Protein AF-A0A947W3F9-F1 (afdb_monomer)

Foldseek 3Di:
DWDDDVVQPPAIFDDDQLLKDWAADPVDRKIKIWAFTVPPDTDTDIDIDDPVCCVVVVCVCPDPVNVVVCVVCVVVVVVCVVVSVVSPVVSDPCSVVVHVVVVCVVVVPDPPPPDDD

Solvent-accessible surface area (backbone atoms only — not comparable to full-atom values): 6972 Å² total; per-residue (Å²): 92,76,48,72,49,83,92,47,68,95,47,59,41,44,44,63,74,75,42,41,47,77,46,72,43,93,92,48,91,31,36,36,37,39,39,68,30,69,43,85,49,81,46,78,49,77,48,78,45,48,78,81,47,47,64,60,52,47,55,57,57,72,28,67,71,50,44,53,53,49,64,77,43,45,70,59,52,55,55,42,64,76,51,40,65,64,31,60,69,68,41,41,90,61,51,58,61,54,51,50,52,53,48,49,56,58,67,68,48,67,73,79,79,80,64,93,129

pLDDT: mean 85.09, std 10.84, range [49.12, 96.19]

Nearest PDB structures (foldseek):
  7r81-assembly1_K1  TM=7.603E-01  e=8.635E-01  Neurospora crassa
  5hbm-assembly1_A  TM=6.066E-01  e=6.763E+00  Human immunodeficiency virus type 1 BH10
  5hg1-assembly1_A  TM=3.548E-01  e=4.652E+00  Homo sapiens

Secondary structure (DSSP, 8-state):
-EE--GGGTT--EE--GGG-EEEE-SSSS-EEEEEEE-BSS-EEEEEEE-GGGHHHHHHHHT-HHHHHHHHHTHHHHHHHHHTHHHHHHHT-HHHHHHHHHHHHHHHHS--------

Structure (mmCIF, N/CA/C/O backbone):
data_AF-A0A947W3F9-F1
#
_entry.id   AF-A0A947W3F9-F1
#
loop_
_atom_site.group_PDB
_atom_site.id
_atom_site.type_symbol
_atom_site.label_atom_id
_atom_site.label_alt_id
_atom_site.label_comp_id
_atom_site.label_asym_id
_atom_site.label_entity_id
_atom_site.label_seq_id
_atom_site.pdbx_PDB_ins_code
_atom_site.Cartn_x
_atom_site.Cartn_y
_atom_site.Cartn_z
_atom_site.occupancy
_atom_site.B_iso_or_equiv
_atom_site.auth_seq_id
_atom_site.auth_comp_id
_atom_site.auth_asym_id
_atom_site.auth_atom_id
_atom_site.pdbx_PDB_model_num
ATOM 1 N N . MET A 1 1 ? -8.951 -2.475 -3.803 1.00 88.25 1 MET A N 1
ATOM 2 C CA . MET A 1 1 ? -8.893 -0.999 -3.849 1.00 88.25 1 MET A CA 1
ATOM 3 C C . MET A 1 1 ? -8.681 -0.572 -5.293 1.00 88.25 1 MET A C 1
ATOM 5 O O . MET A 1 1 ? -8.087 -1.327 -6.052 1.00 88.25 1 MET A O 1
ATOM 9 N N . LYS A 1 2 ? -9.209 0.585 -5.688 1.00 90.75 2 LYS A N 1
ATOM 10 C CA . LYS A 1 2 ? -8.972 1.173 -7.007 1.00 90.75 2 LYS A CA 1
ATOM 11 C C . LYS A 1 2 ? -8.279 2.509 -6.805 1.00 90.75 2 LYS A C 1
ATOM 13 O O . LYS A 1 2 ? -8.730 3.286 -5.967 1.00 90.75 2 LYS A O 1
ATOM 18 N N . MET A 1 3 ? -7.203 2.745 -7.537 1.00 89.44 3 MET A N 1
ATOM 19 C CA . MET A 1 3 ? -6.513 4.023 -7.557 1.00 89.44 3 MET A CA 1
ATOM 20 C C . MET A 1 3 ? -6.611 4.602 -8.960 1.00 89.44 3 MET A C 1
ATOM 22 O O . MET A 1 3 ? -6.290 3.941 -9.944 1.00 89.44 3 MET A O 1
ATOM 26 N N . TRP A 1 4 ? -7.034 5.854 -9.031 1.00 92.75 4 TRP A N 1
ATOM 27 C CA . TRP A 1 4 ? -6.990 6.645 -10.244 1.00 92.75 4 TRP A CA 1
ATOM 28 C C . TRP A 1 4 ? -6.176 7.904 -9.973 1.00 92.75 4 TRP A C 1
ATOM 30 O O . TRP A 1 4 ? -6.214 8.468 -8.879 1.00 92.75 4 TRP A O 1
ATOM 40 N N . SER A 1 5 ? -5.428 8.340 -10.974 1.00 87.75 5 SER A N 1
ATOM 41 C CA . SER A 1 5 ? -4.709 9.603 -10.963 1.00 87.75 5 SER A CA 1
ATOM 42 C C . SER A 1 5 ? -4.811 10.219 -12.351 1.00 87.75 5 SER A C 1
ATOM 44 O O . SER A 1 5 ? -4.969 9.510 -13.344 1.00 87.75 5 SER A O 1
ATOM 46 N N . ARG A 1 6 ? -4.676 11.544 -12.443 1.00 91.19 6 ARG A N 1
ATOM 47 C CA . ARG A 1 6 ? -4.752 12.252 -13.730 1.00 91.19 6 ARG A CA 1
ATOM 48 C C . ARG A 1 6 ? -3.755 11.710 -14.766 1.00 91.19 6 ARG A C 1
ATOM 50 O O . ARG A 1 6 ? -4.062 11.700 -15.950 1.00 91.19 6 ARG A O 1
ATOM 57 N N . GLY A 1 7 ? -2.585 11.240 -14.322 1.00 87.88 7 GLY A N 1
ATOM 58 C CA . GLY A 1 7 ? -1.561 10.654 -15.195 1.00 87.88 7 GLY A CA 1
ATOM 59 C C . GLY A 1 7 ? -1.932 9.287 -15.781 1.00 87.88 7 GLY A C 1
ATOM 60 O O . GLY A 1 7 ? -1.311 8.861 -16.745 1.00 87.88 7 GLY A O 1
ATOM 61 N N . LEU A 1 8 ? -2.949 8.615 -15.235 1.00 85.31 8 LEU A N 1
ATOM 62 C CA . LEU A 1 8 ? -3.428 7.313 -15.709 1.00 85.31 8 LEU A CA 1
ATOM 63 C C . LEU A 1 8 ? -4.511 7.426 -16.801 1.00 85.31 8 LEU A C 1
ATOM 65 O O . LEU A 1 8 ? -4.929 6.413 -17.365 1.00 85.31 8 LEU A O 1
ATOM 69 N N . GLY A 1 9 ? -4.980 8.637 -17.124 1.00 90.69 9 GLY A N 1
ATOM 70 C CA . GLY A 1 9 ? -6.009 8.849 -18.144 1.00 90.69 9 GLY A CA 1
ATOM 71 C C . GLY A 1 9 ? -7.346 8.228 -17.738 1.00 90.69 9 GLY A C 1
ATOM 72 O O . GLY A 1 9 ? -7.907 8.593 -16.712 1.00 90.69 9 GLY A O 1
ATOM 73 N N . THR A 1 10 ? -7.868 7.289 -18.525 1.00 88.62 10 THR A N 1
ATOM 74 C CA . THR A 1 10 ? -9.117 6.554 -18.234 1.00 88.62 10 THR A CA 1
ATOM 75 C C . THR A 1 10 ? -8.895 5.275 -17.419 1.00 88.62 10 THR A C 1
ATOM 77 O O . THR A 1 10 ? -9.836 4.526 -17.165 1.00 88.62 10 THR A O 1
ATOM 80 N N . THR A 1 11 ? -7.653 5.013 -17.011 1.00 88.56 11 THR A N 1
ATOM 81 C CA . THR A 1 11 ? -7.236 3.736 -16.435 1.00 88.56 11 THR A CA 1
ATOM 82 C C . THR A 1 11 ? -7.273 3.760 -14.907 1.00 88.56 11 THR A C 1
ATOM 84 O O . THR A 1 11 ? -6.740 4.673 -14.279 1.00 88.56 11 THR A O 1
ATOM 87 N N . GLU A 1 12 ? -7.850 2.727 -14.291 1.00 90.25 12 GLU A N 1
ATOM 88 C CA . GLU A 1 12 ? -7.835 2.527 -12.837 1.00 90.25 12 GLU A CA 1
ATOM 89 C C . GLU A 1 12 ? -6.859 1.407 -12.463 1.00 90.25 12 GLU A C 1
ATOM 91 O O . GLU A 1 12 ? -6.994 0.283 -12.944 1.00 90.25 12 GLU A O 1
ATOM 96 N N . LEU A 1 13 ? -5.919 1.676 -11.555 1.00 89.00 13 LEU A N 1
ATOM 97 C CA . LEU A 1 13 ? -5.066 0.642 -10.973 1.00 89.00 13 LEU A CA 1
ATOM 98 C C . LEU A 1 13 ? -5.853 -0.150 -9.937 1.00 89.00 13 LEU A C 1
ATOM 100 O O . LEU A 1 13 ? -6.413 0.421 -8.993 1.00 89.00 13 LEU A O 1
ATOM 104 N N . ARG A 1 14 ? -5.873 -1.476 -10.074 1.00 88.88 14 ARG A N 1
ATOM 105 C CA . ARG A 1 14 ? -6.494 -2.354 -9.084 1.00 88.88 14 ARG A CA 1
ATOM 106 C C . ARG A 1 14 ? -5.443 -2.853 -8.109 1.00 88.88 14 ARG A C 1
ATOM 108 O O . ARG A 1 14 ? -4.566 -3.634 -8.449 1.00 88.88 14 ARG A O 1
ATOM 115 N N . MET A 1 15 ? -5.572 -2.399 -6.870 1.00 88.31 15 MET A N 1
ATOM 116 C CA . MET A 1 15 ? -4.683 -2.757 -5.775 1.00 88.31 15 MET A CA 1
ATOM 117 C C . MET A 1 15 ? -5.386 -3.720 -4.828 1.00 88.31 15 MET A C 1
ATOM 119 O O . MET A 1 15 ? -6.490 -3.428 -4.357 1.00 88.31 15 MET A O 1
ATOM 123 N N . ASP A 1 16 ? -4.752 -4.838 -4.500 1.00 88.06 16 ASP A N 1
ATOM 124 C CA . ASP A 1 16 ? -5.273 -5.777 -3.510 1.00 88.06 16 ASP A CA 1
ATOM 125 C C 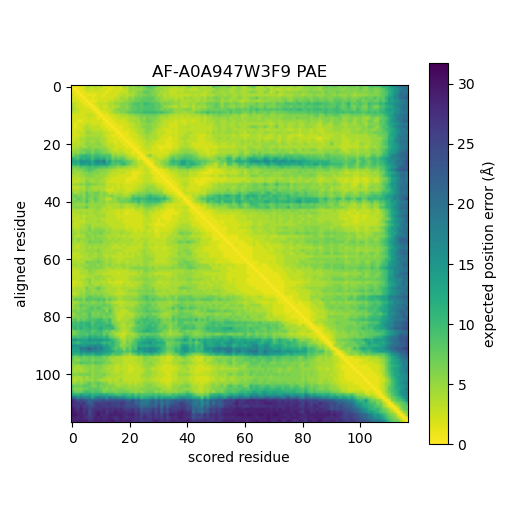. ASP A 1 16 ? -4.306 -5.919 -2.339 1.00 88.06 16 ASP A C 1
ATOM 127 O O . ASP A 1 16 ? -3.387 -6.734 -2.351 1.00 88.06 16 ASP A O 1
ATOM 131 N N . CYS A 1 17 ? -4.557 -5.120 -1.299 1.00 88.06 17 CYS A N 1
ATOM 132 C CA . CYS A 1 17 ? -3.697 -5.040 -0.122 1.00 88.06 17 CYS A CA 1
ATOM 133 C C . CYS A 1 17 ? -3.571 -6.357 0.651 1.00 88.06 17 CYS A C 1
ATOM 135 O O . CYS A 1 17 ? -2.692 -6.470 1.495 1.00 88.06 17 CYS A O 1
ATOM 137 N N . ARG A 1 18 ? -4.425 -7.352 0.381 1.00 87.94 18 ARG A N 1
ATOM 138 C CA . ARG A 1 18 ? -4.332 -8.678 1.009 1.00 87.94 18 ARG A CA 1
ATOM 139 C C . ARG A 1 18 ? -3.099 -9.458 0.558 1.00 87.94 18 ARG A C 1
ATOM 141 O O . ARG A 1 18 ? -2.675 -10.351 1.276 1.00 87.94 18 ARG A O 1
ATOM 148 N N . TYR A 1 19 ? -2.553 -9.131 -0.613 1.00 86.56 19 TYR A N 1
ATOM 149 C CA . TYR A 1 19 ? -1.365 -9.770 -1.185 1.00 86.56 19 TYR A CA 1
ATOM 150 C C . TYR A 1 19 ? -0.092 -8.947 -0.976 1.00 86.56 19 TYR A C 1
ATOM 152 O O . TYR A 1 19 ? 0.929 -9.243 -1.587 1.00 86.56 19 TYR A O 1
ATOM 160 N N . TYR A 1 20 ? -0.152 -7.866 -0.197 1.00 89.62 20 TYR A N 1
ATOM 161 C CA . TYR A 1 20 ? 1.007 -7.011 0.036 1.00 89.62 20 TYR A CA 1
ATOM 162 C C . TYR A 1 20 ? 1.686 -7.400 1.339 1.00 89.62 20 TYR A C 1
ATOM 164 O O . TYR A 1 20 ? 1.031 -7.753 2.322 1.00 89.62 20 TYR A O 1
ATOM 172 N N . GLN A 1 21 ? 3.006 -7.298 1.346 1.00 88.88 21 GLN A N 1
ATOM 173 C CA . GLN A 1 21 ? 3.826 -7.565 2.514 1.00 88.88 21 GLN A CA 1
ATOM 174 C C . GLN A 1 21 ? 4.123 -6.255 3.224 1.00 88.88 21 GLN A C 1
ATOM 176 O O . GLN A 1 21 ? 4.481 -5.268 2.588 1.00 88.88 21 GLN A O 1
ATOM 181 N N . VAL A 1 22 ? 3.975 -6.250 4.545 1.00 90.06 22 VAL A N 1
ATOM 182 C CA . VAL A 1 22 ?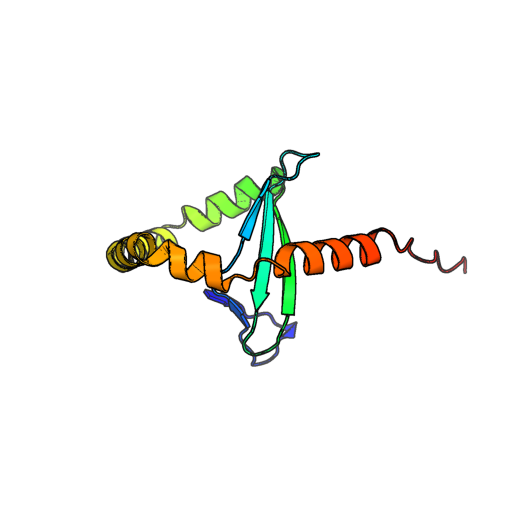 4.280 -5.097 5.391 1.00 90.06 22 VAL A CA 1
ATOM 183 C C . VAL A 1 22 ? 5.441 -5.481 6.291 1.00 90.06 22 VAL A C 1
ATOM 185 O O . VAL A 1 22 ? 5.372 -6.495 6.987 1.00 90.06 22 VAL A O 1
ATOM 188 N N . LYS A 1 23 ? 6.506 -4.685 6.267 1.00 89.31 23 LYS A N 1
ATOM 189 C CA . LYS A 1 23 ? 7.750 -4.958 6.986 1.00 89.31 23 LYS A CA 1
ATOM 190 C C . LYS A 1 23 ? 8.216 -3.710 7.724 1.00 89.31 23 LYS A C 1
ATOM 192 O O . LYS A 1 23 ? 8.009 -2.586 7.267 1.00 89.31 23 LYS A O 1
ATOM 197 N N . LYS A 1 24 ? 8.848 -3.911 8.880 1.00 88.38 24 LYS A N 1
ATOM 198 C CA . LYS A 1 24 ? 9.540 -2.835 9.592 1.00 88.38 24 LYS A CA 1
ATOM 199 C C . LYS A 1 24 ? 10.917 -2.642 8.959 1.00 88.38 24 LYS A C 1
ATOM 201 O O . LYS A 1 24 ? 11.586 -3.624 8.642 1.00 88.38 24 LYS A O 1
ATOM 206 N N . SER A 1 25 ? 11.328 -1.393 8.778 1.00 84.69 25 SER A N 1
ATOM 207 C CA . SER A 1 25 ? 12.710 -1.076 8.432 1.00 84.69 25 SER A CA 1
ATOM 208 C C . SER A 1 25 ? 13.645 -1.515 9.572 1.00 84.69 25 SER A C 1
ATOM 210 O O . SER A 1 25 ? 13.338 -1.236 10.732 1.00 84.69 25 SER A O 1
ATOM 212 N N . PRO A 1 26 ? 14.759 -2.214 9.293 1.00 79.12 26 PRO A N 1
ATOM 213 C CA . PRO A 1 26 ? 15.718 -2.589 10.333 1.00 79.12 26 PRO A CA 1
ATOM 214 C C . PRO A 1 26 ? 16.442 -1.368 10.921 1.00 79.12 26 PRO A C 1
ATOM 216 O O . PRO A 1 26 ? 16.751 -1.362 12.110 1.00 79.12 26 PRO A O 1
ATOM 219 N N . ASP A 1 27 ? 16.633 -0.319 10.117 1.00 80.19 27 ASP A N 1
ATOM 220 C CA . ASP A 1 27 ? 17.469 0.836 10.471 1.00 80.19 27 ASP A CA 1
ATOM 221 C C . ASP A 1 27 ? 16.664 2.078 10.890 1.00 80.19 27 ASP A C 1
ATOM 223 O O . ASP A 1 27 ? 17.234 3.105 11.256 1.00 80.19 27 ASP A O 1
ATOM 227 N N . SER A 1 28 ? 15.331 2.027 10.811 1.00 82.94 28 SER A N 1
ATOM 228 C CA . SER A 1 28 ? 14.465 3.163 11.140 1.00 82.94 28 SER A CA 1
ATOM 229 C C . SER A 1 28 ? 13.106 2.731 11.686 1.00 82.94 28 SER A C 1
ATOM 231 O O . SER A 1 28 ? 12.684 1.587 11.535 1.00 82.94 28 SER A O 1
ATOM 233 N N . ASP A 1 29 ? 12.362 3.668 12.277 1.00 85.56 29 ASP A N 1
ATOM 234 C CA . ASP A 1 29 ? 10.961 3.442 12.670 1.00 85.56 29 ASP A CA 1
ATOM 235 C C . ASP A 1 29 ? 9.976 3.516 11.492 1.00 85.56 29 ASP A C 1
ATOM 237 O O . ASP A 1 29 ? 8.760 3.570 11.678 1.00 85.56 29 ASP A O 1
ATOM 241 N N . ASN A 1 30 ? 10.492 3.469 10.263 1.00 91.25 30 ASN A N 1
ATOM 242 C CA . ASN A 1 30 ? 9.670 3.432 9.068 1.00 91.25 30 ASN A CA 1
ATOM 243 C C . ASN A 1 30 ? 9.105 2.025 8.859 1.00 91.25 30 ASN A C 1
ATOM 245 O O . ASN A 1 30 ? 9.735 1.003 9.156 1.00 91.25 30 ASN A O 1
ATOM 249 N N . VAL A 1 31 ? 7.928 1.973 8.254 1.00 91.69 31 VAL A N 1
ATOM 250 C CA . VAL A 1 31 ? 7.327 0.737 7.754 1.00 91.69 31 VAL A CA 1
ATOM 251 C C . VAL A 1 31 ? 7.370 0.793 6.241 1.00 91.69 31 VAL A C 1
ATOM 253 O O . VAL A 1 31 ? 7.102 1.839 5.663 1.00 91.69 31 VAL A O 1
ATOM 256 N N . TYR A 1 32 ? 7.689 -0.308 5.574 1.00 91.56 32 TYR A N 1
ATOM 257 C CA . TYR A 1 32 ? 7.568 -0.381 4.126 1.00 91.56 32 TYR A CA 1
ATOM 258 C C . TYR A 1 32 ? 6.606 -1.485 3.702 1.00 91.56 32 TYR A C 1
ATOM 260 O O . TYR A 1 32 ? 6.438 -2.507 4.369 1.00 91.56 32 TYR A O 1
ATOM 268 N N . ILE A 1 33 ? 5.926 -1.224 2.593 1.00 92.06 33 ILE A N 1
ATOM 269 C CA . ILE A 1 33 ? 4.920 -2.085 1.991 1.00 92.06 33 ILE A CA 1
ATOM 270 C C . ILE A 1 33 ? 5.443 -2.497 0.624 1.00 92.06 33 ILE A C 1
ATOM 272 O O . ILE A 1 33 ? 5.704 -1.636 -0.217 1.00 92.06 33 ILE A O 1
ATOM 276 N N . ILE A 1 34 ? 5.567 -3.800 0.402 1.00 91.88 34 ILE A N 1
ATOM 277 C CA . ILE A 1 34 ? 5.952 -4.378 -0.883 1.00 91.88 34 ILE A CA 1
ATOM 278 C C . ILE A 1 34 ? 4.729 -5.033 -1.497 1.00 91.88 34 ILE A C 1
ATOM 280 O O . ILE A 1 34 ? 4.006 -5.790 -0.847 1.00 91.88 34 ILE A O 1
ATOM 284 N N . GLY A 1 35 ? 4.492 -4.738 -2.765 1.00 89.44 35 GLY A N 1
ATOM 285 C CA . GLY A 1 35 ? 3.370 -5.306 -3.480 1.00 89.44 35 GLY A CA 1
ATOM 286 C C . GLY A 1 35 ? 3.580 -5.317 -4.977 1.00 89.44 35 GLY A C 1
ATOM 287 O O . GLY A 1 35 ? 4.530 -4.751 -5.521 1.00 89.44 35 GLY A O 1
ATOM 288 N N . LYS A 1 36 ? 2.642 -5.974 -5.648 1.00 89.44 36 LYS A N 1
ATOM 289 C CA . LYS A 1 36 ? 2.558 -6.004 -7.098 1.00 89.44 36 LYS A CA 1
ATOM 290 C C . LYS A 1 36 ? 1.140 -5.672 -7.528 1.00 89.44 36 LYS A C 1
ATOM 292 O O . LYS A 1 36 ? 0.180 -6.276 -7.057 1.00 89.44 36 LYS A O 1
ATOM 297 N N . ILE A 1 37 ? 1.023 -4.719 -8.439 1.00 86.69 37 ILE A N 1
ATOM 298 C CA . ILE A 1 37 ? -0.189 -4.455 -9.207 1.00 86.69 37 ILE A CA 1
ATOM 299 C C . ILE A 1 37 ? -0.100 -5.326 -10.459 1.00 86.69 37 ILE A C 1
ATOM 301 O O . ILE A 1 37 ? 0.957 -5.385 -11.085 1.00 86.69 37 ILE A O 1
ATOM 305 N N . THR A 1 38 ? -1.170 -6.045 -10.787 1.00 80.81 38 THR A N 1
ATOM 306 C CA . THR A 1 38 ? -1.215 -6.950 -11.951 1.00 80.81 38 THR A CA 1
ATOM 307 C C . THR A 1 38 ? -2.173 -6.480 -13.038 1.00 80.81 38 THR A C 1
ATOM 309 O O . THR A 1 38 ? -1.976 -6.816 -14.201 1.00 80.81 38 THR A O 1
ATOM 312 N N . ASP A 1 39 ? -3.184 -5.686 -12.680 1.00 79.69 39 ASP A N 1
ATOM 313 C CA . ASP A 1 39 ? -4.187 -5.149 -13.597 1.00 79.69 39 ASP A CA 1
ATOM 314 C C . ASP A 1 39 ? -4.310 -3.636 -13.378 1.00 79.69 39 ASP A C 1
ATOM 316 O O . ASP A 1 39 ? -4.549 -3.199 -12.240 1.00 79.69 39 ASP A O 1
ATOM 320 N N . PRO A 1 40 ? -4.114 -2.808 -14.417 1.00 79.50 40 PRO A N 1
ATOM 321 C CA . PRO A 1 40 ? -3.897 -3.107 -15.843 1.00 79.50 40 PRO A CA 1
ATOM 322 C C . PRO A 1 40 ? -2.422 -3.171 -16.267 1.00 79.50 40 PRO A C 1
ATOM 324 O O . PRO A 1 40 ? -2.116 -3.372 -17.440 1.00 79.50 40 PRO A O 1
ATOM 327 N N . VAL A 1 41 ? -1.493 -2.975 -15.330 1.00 78.62 41 VAL A N 1
ATOM 328 C CA . VAL A 1 41 ? -0.046 -2.997 -15.573 1.00 78.62 41 VAL A CA 1
ATOM 329 C C . VAL A 1 41 ? 0.603 -3.895 -14.530 1.00 78.62 41 VAL A C 1
ATOM 331 O O . VAL A 1 41 ? 0.223 -3.841 -13.362 1.00 78.62 41 VAL A O 1
ATOM 334 N N . ASN A 1 42 ? 1.601 -4.682 -14.941 1.00 83.06 42 ASN A N 1
ATOM 335 C CA . ASN A 1 42 ? 2.456 -5.438 -14.029 1.00 83.06 42 ASN A CA 1
ATOM 336 C C . ASN A 1 42 ? 3.500 -4.507 -13.408 1.00 83.06 42 ASN A C 1
ATOM 338 O O . ASN A 1 42 ? 4.570 -4.303 -13.979 1.00 83.06 42 ASN A O 1
ATOM 342 N N . TRP A 1 43 ? 3.180 -3.941 -12.247 1.00 86.81 43 TRP A N 1
ATOM 343 C CA . TRP A 1 43 ? 4.055 -3.014 -11.539 1.00 86.81 43 TRP A CA 1
ATOM 344 C C . TRP A 1 43 ? 4.369 -3.515 -10.131 1.00 86.81 43 TRP A C 1
ATOM 346 O O . TRP A 1 43 ? 3.479 -3.659 -9.296 1.00 86.81 43 TRP A O 1
ATOM 356 N N . GLU A 1 44 ? 5.646 -3.784 -9.879 1.00 90.31 44 GLU A N 1
ATOM 357 C CA . GLU A 1 44 ? 6.188 -4.121 -8.563 1.00 90.31 44 GLU A CA 1
ATOM 358 C C . GLU A 1 44 ? 6.620 -2.825 -7.867 1.00 90.31 44 GLU A C 1
ATOM 360 O O . GLU A 1 44 ? 7.280 -1.981 -8.480 1.00 90.31 44 GLU A O 1
ATOM 365 N N . PHE A 1 45 ? 6.208 -2.633 -6.616 1.00 90.12 45 PHE A N 1
ATOM 366 C CA . PHE A 1 45 ? 6.402 -1.369 -5.915 1.00 90.12 45 PHE A CA 1
ATOM 367 C C . PHE A 1 45 ? 6.806 -1.573 -4.454 1.00 90.12 45 PHE A C 1
ATOM 369 O O . PHE A 1 45 ? 6.437 -2.561 -3.814 1.00 90.12 45 PHE A O 1
ATOM 376 N N . ARG A 1 46 ? 7.508 -0.566 -3.926 1.00 91.19 46 ARG A N 1
ATOM 377 C CA . ARG A 1 46 ? 7.794 -0.380 -2.504 1.00 91.19 46 ARG A CA 1
ATOM 378 C C . ARG A 1 46 ? 7.265 0.984 -2.073 1.00 91.19 46 ARG A C 1
ATOM 380 O O . ARG A 1 46 ? 7.608 1.995 -2.680 1.00 91.19 46 ARG A O 1
ATOM 387 N N . VAL A 1 47 ? 6.425 1.009 -1.045 1.00 91.94 47 VAL A N 1
ATOM 388 C CA . VAL A 1 47 ? 5.941 2.242 -0.406 1.00 91.94 47 VAL A CA 1
ATOM 389 C C . VAL A 1 47 ? 6.535 2.312 0.986 1.00 91.94 47 VAL A C 1
ATOM 391 O O . VAL A 1 47 ? 6.319 1.399 1.775 1.00 91.94 47 VAL A O 1
ATOM 394 N N . THR A 1 48 ? 7.251 3.387 1.293 1.00 93.00 48 THR A N 1
ATOM 395 C CA . THR A 1 48 ? 7.743 3.662 2.646 1.00 93.00 48 THR A CA 1
ATOM 396 C C . THR A 1 48 ? 6.766 4.598 3.343 1.00 93.00 48 THR A C 1
ATOM 398 O O . THR A 1 48 ? 6.356 5.600 2.767 1.00 93.00 48 THR A O 1
ATOM 401 N N . VAL A 1 49 ? 6.383 4.239 4.561 1.00 92.81 49 VAL A N 1
ATOM 402 C CA . VAL A 1 49 ? 5.550 5.022 5.467 1.00 92.81 49 VAL A CA 1
ATOM 403 C C . VAL A 1 49 ? 6.447 5.543 6.576 1.00 92.81 49 VA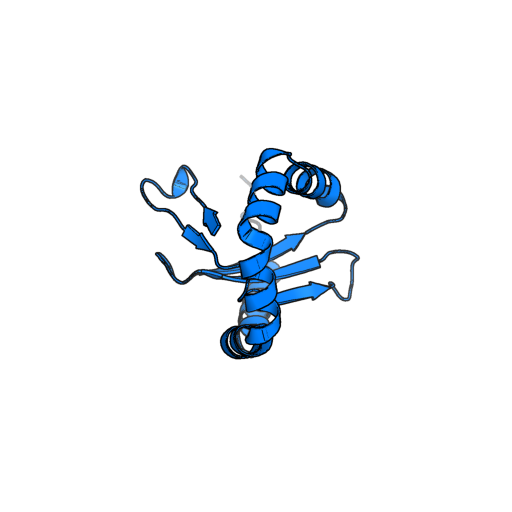L A C 1
ATOM 405 O O . VAL A 1 49 ? 7.060 4.758 7.308 1.00 92.81 49 VAL A O 1
ATOM 408 N N . GLU A 1 50 ? 6.516 6.861 6.690 1.00 93.88 50 GLU A N 1
ATOM 409 C CA . GLU A 1 50 ? 7.313 7.555 7.692 1.00 93.88 50 GLU A CA 1
ATOM 410 C C . GLU A 1 50 ? 6.457 7.952 8.908 1.00 93.88 50 GLU A C 1
ATOM 412 O O . GLU A 1 50 ? 5.228 8.055 8.812 1.00 93.88 50 GLU A O 1
ATOM 417 N N . PRO A 1 51 ? 7.072 8.226 10.074 1.00 91.88 51 PRO A N 1
ATOM 418 C CA . PRO A 1 51 ? 6.348 8.696 11.256 1.00 91.88 51 PRO A CA 1
ATOM 419 C C . PRO A 1 51 ? 5.514 9.965 11.012 1.00 91.88 51 PRO A C 1
ATOM 421 O O . PRO A 1 51 ? 4.462 10.158 11.621 1.00 91.88 51 PRO A O 1
ATOM 424 N N . THR A 1 52 ? 5.959 10.823 10.097 1.00 93.38 52 THR A N 1
ATOM 425 C CA . THR A 1 52 ? 5.277 12.057 9.684 1.00 93.38 52 THR A CA 1
ATOM 426 C C . THR A 1 52 ? 3.972 11.789 8.924 1.00 93.38 52 THR A C 1
ATOM 428 O O . THR A 1 52 ? 3.031 12.579 9.031 1.00 93.38 52 THR A O 1
ATOM 431 N N . ASP A 1 53 ? 3.857 10.653 8.230 1.00 91.62 53 ASP A N 1
ATOM 432 C CA . ASP A 1 53 ? 2.666 10.269 7.461 1.00 91.62 53 ASP A CA 1
ATOM 433 C C . ASP A 1 53 ? 1.513 9.787 8.350 1.00 91.62 53 ASP A C 1
ATOM 435 O O . ASP A 1 53 ? 0.347 9.785 7.934 1.00 91.62 53 ASP A O 1
ATOM 439 N N . ILE A 1 54 ? 1.812 9.395 9.594 1.00 92.25 54 ILE A N 1
ATOM 440 C CA . ILE A 1 54 ? 0.851 8.776 10.515 1.00 92.25 54 ILE A CA 1
ATOM 441 C C . ILE A 1 54 ? -0.358 9.675 10.754 1.00 92.25 54 ILE A C 1
ATOM 443 O O . ILE A 1 54 ? -1.483 9.176 10.781 1.00 92.25 54 ILE A O 1
ATOM 447 N N . ALA A 1 55 ? -0.179 10.994 10.854 1.00 92.75 55 ALA A N 1
ATOM 448 C CA . ALA A 1 55 ? -1.298 11.922 11.022 1.00 92.75 55 ALA A CA 1
ATOM 449 C C . ALA A 1 55 ? -2.270 11.878 9.825 1.00 92.75 55 ALA A C 1
ATOM 451 O O . ALA A 1 55 ? -3.492 11.831 10.003 1.00 92.75 55 ALA A O 1
ATOM 452 N N . GLY A 1 56 ? -1.735 11.840 8.601 1.00 93.88 56 GLY A N 1
ATOM 453 C CA . GLY A 1 56 ? -2.523 11.749 7.372 1.00 93.88 56 GLY A CA 1
ATOM 454 C C . GLY A 1 56 ? -3.237 10.404 7.241 1.00 93.88 56 GLY A C 1
ATOM 455 O O . GLY A 1 56 ? -4.441 10.362 6.979 1.00 93.88 56 GLY A O 1
ATOM 456 N N . LEU A 1 57 ? -2.522 9.307 7.498 1.00 92.50 57 LEU A N 1
ATOM 457 C CA . LEU A 1 57 ? -3.083 7.954 7.474 1.00 92.50 57 LEU A CA 1
ATOM 458 C C . LEU A 1 57 ? -4.185 7.774 8.521 1.00 92.50 57 LEU A C 1
ATOM 460 O O . LEU A 1 57 ? -5.253 7.246 8.214 1.00 92.50 57 LEU A O 1
ATOM 464 N N . THR A 1 58 ? -3.966 8.289 9.730 1.00 92.69 58 THR A N 1
ATOM 465 C CA . THR A 1 58 ? -4.939 8.270 10.830 1.00 92.69 58 THR A CA 1
ATOM 466 C C . THR A 1 58 ? -6.209 9.021 10.440 1.00 92.69 58 THR A C 1
ATOM 468 O O . THR A 1 58 ? -7.311 8.493 10.586 1.00 92.69 58 THR A O 1
ATOM 471 N N . LYS A 1 59 ? -6.081 10.219 9.855 1.00 95.06 59 LYS A N 1
ATOM 472 C CA . LYS A 1 59 ? -7.228 10.998 9.362 1.00 95.06 59 LYS A CA 1
ATOM 473 C C . LYS A 1 59 ? -8.045 10.240 8.311 1.00 95.06 59 LYS A C 1
ATOM 475 O O . LYS A 1 59 ? -9.274 10.301 8.334 1.00 95.06 59 LYS A O 1
ATOM 480 N N . LEU A 1 60 ? -7.383 9.550 7.381 1.00 92.75 60 LEU A N 1
ATOM 481 C CA . LEU A 1 60 ? -8.057 8.745 6.359 1.00 92.75 60 LEU A CA 1
ATOM 482 C C . LEU A 1 60 ? -8.767 7.538 6.977 1.00 92.75 60 LEU A C 1
ATOM 484 O O . LEU A 1 60 ? -9.917 7.262 6.636 1.00 92.75 60 LEU A O 1
ATOM 488 N N . PHE A 1 61 ? -8.100 6.851 7.903 1.00 91.06 61 PHE A N 1
ATOM 489 C CA . PHE A 1 61 ? -8.625 5.662 8.563 1.00 91.06 61 PHE A CA 1
ATOM 490 C C . PHE A 1 61 ? -9.862 5.974 9.414 1.00 91.06 61 PHE A C 1
ATOM 492 O O . PHE A 1 61 ? -10.892 5.321 9.263 1.00 91.06 61 PHE A O 1
ATOM 499 N N . PHE A 1 62 ? -9.803 7.026 10.235 1.00 94.19 62 PHE A N 1
ATOM 500 C CA . PHE A 1 62 ? -10.906 7.441 11.109 1.00 94.19 62 PHE A CA 1
ATOM 501 C C . PHE A 1 62 ? -11.977 8.291 10.414 1.00 94.19 62 PHE A C 1
ATOM 503 O O . PHE A 1 62 ? -12.875 8.826 11.068 1.00 94.19 62 PHE A O 1
ATOM 510 N N . ASN A 1 63 ? -11.943 8.412 9.086 1.00 95.81 63 ASN A N 1
ATOM 511 C CA . ASN A 1 63 ? -13.027 9.060 8.364 1.00 95.81 63 ASN A CA 1
ATOM 512 C C . ASN A 1 63 ? -14.334 8.265 8.543 1.00 95.81 63 ASN A C 1
ATOM 514 O O . ASN A 1 63 ? -14.378 7.057 8.310 1.00 95.81 63 ASN A O 1
ATOM 518 N N . PHE A 1 64 ? -15.425 8.943 8.905 1.00 95.06 64 PHE A N 1
ATOM 519 C CA . PHE A 1 64 ? -16.710 8.293 9.180 1.00 95.06 64 PHE A CA 1
ATOM 520 C C . PHE A 1 64 ? -17.211 7.417 8.018 1.00 95.06 64 PHE A C 1
ATOM 522 O O . PHE A 1 64 ? -17.696 6.306 8.240 1.00 95.06 64 PHE A O 1
ATOM 529 N N . SER A 1 65 ? -17.050 7.870 6.773 1.00 95.56 65 SER A N 1
ATOM 530 C CA . SER A 1 65 ? -17.446 7.104 5.586 1.00 95.56 65 SER A CA 1
ATOM 531 C C . SER A 1 65 ? -16.597 5.843 5.408 1.00 95.56 65 SER A C 1
ATOM 533 O O . SER A 1 65 ? -17.137 4.790 5.063 1.00 95.56 65 SER A O 1
ATOM 535 N N . MET A 1 66 ? -15.293 5.927 5.695 1.00 92.50 66 MET A N 1
ATOM 536 C CA . MET A 1 66 ? -14.387 4.773 5.686 1.0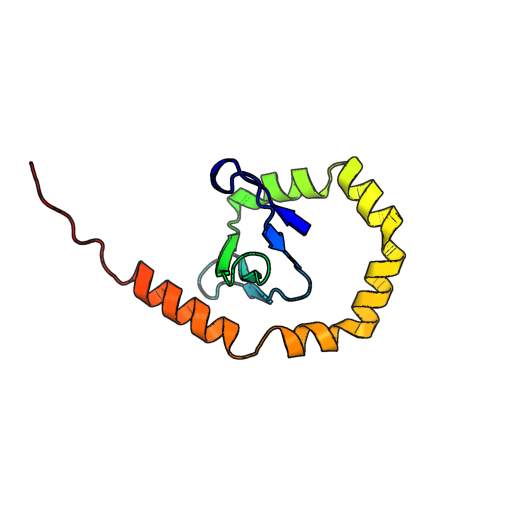0 92.50 66 MET A CA 1
ATOM 537 C C . MET A 1 66 ? -14.762 3.772 6.777 1.00 92.50 66 MET A C 1
ATOM 539 O O . MET A 1 66 ? -14.961 2.594 6.484 1.00 92.50 66 MET A O 1
ATOM 543 N N . MET A 1 67 ? -14.963 4.239 8.010 1.00 95.19 67 MET A N 1
ATOM 544 C CA . MET A 1 67 ? -15.361 3.387 9.132 1.00 95.19 67 MET A CA 1
ATOM 545 C C . MET A 1 67 ? -16.699 2.691 8.866 1.00 95.19 67 MET A C 1
ATOM 547 O O . MET A 1 67 ? -16.811 1.476 9.027 1.00 95.19 67 MET A O 1
ATOM 551 N N . LYS A 1 68 ? -17.704 3.419 8.363 1.00 96.19 68 LYS A N 1
ATOM 552 C CA . LYS A 1 68 ? -18.997 2.841 7.965 1.00 96.19 68 LYS A CA 1
ATOM 553 C C . LYS A 1 68 ? -18.831 1.740 6.912 1.00 96.19 68 LYS A C 1
ATOM 555 O O . LYS A 1 68 ? -19.502 0.709 6.992 1.00 96.19 68 LYS A O 1
ATOM 560 N N . LEU A 1 69 ? -17.939 1.933 5.937 1.00 94.38 69 LEU A N 1
ATOM 561 C CA . LEU A 1 69 ? -17.642 0.928 4.918 1.00 94.38 69 LEU A CA 1
ATOM 562 C C . LEU A 1 69 ? -16.965 -0.314 5.517 1.00 94.38 69 LEU A C 1
ATOM 564 O O . LEU A 1 69 ? -17.336 -1.431 5.148 1.00 94.38 69 LEU A O 1
ATOM 568 N N . VAL A 1 70 ? -16.024 -0.133 6.448 1.00 92.31 70 VAL A N 1
ATOM 569 C CA . VAL A 1 70 ? -15.362 -1.229 7.174 1.00 92.31 70 VAL A CA 1
ATOM 570 C C . VAL A 1 70 ? -16.387 -2.043 7.959 1.00 92.31 70 VAL A C 1
ATOM 572 O O . VAL A 1 70 ? -16.484 -3.251 7.748 1.00 92.31 70 VAL A O 1
ATOM 575 N N . PHE A 1 71 ? -17.222 -1.398 8.778 1.00 95.00 71 PHE A N 1
ATOM 576 C CA . PHE A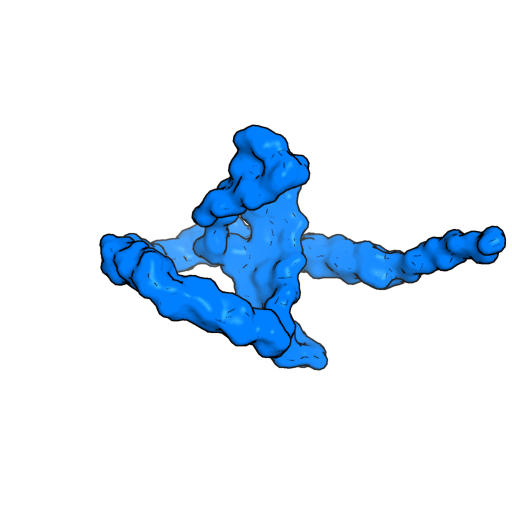 1 71 ? -18.237 -2.093 9.576 1.00 95.00 71 PHE A CA 1
ATOM 577 C C . PHE A 1 71 ? -19.243 -2.858 8.710 1.00 95.00 71 PHE A C 1
ATOM 579 O O . PHE A 1 71 ? -19.537 -4.019 8.989 1.00 95.00 71 PHE A O 1
ATOM 586 N N . LYS A 1 72 ? -19.707 -2.268 7.598 1.00 95.31 72 LYS A N 1
ATOM 587 C CA . LYS A 1 72 ? -20.611 -2.945 6.650 1.00 95.31 72 LYS A CA 1
ATOM 588 C C . LYS A 1 72 ? -20.001 -4.225 6.059 1.00 95.31 72 LYS A C 1
ATOM 590 O O . LYS A 1 72 ? -20.726 -5.155 5.710 1.00 95.31 72 LYS A O 1
ATOM 595 N N . ASN A 1 73 ? -18.676 -4.284 5.936 1.00 94.81 73 ASN A N 1
ATOM 596 C CA . ASN A 1 73 ? -17.958 -5.390 5.301 1.00 94.81 73 ASN A CA 1
ATOM 597 C C . ASN A 1 73 ? -17.162 -6.255 6.289 1.00 94.81 73 ASN A C 1
ATOM 599 O O . ASN A 1 73 ? -16.375 -7.094 5.851 1.00 94.81 73 ASN A O 1
ATOM 603 N N . LEU A 1 74 ? -17.388 -6.113 7.599 1.00 92.25 74 LEU A N 1
ATOM 604 C CA . LEU A 1 74 ? -16.613 -6.807 8.631 1.00 92.25 74 LEU A CA 1
ATOM 605 C C . LEU A 1 74 ? -16.661 -8.340 8.485 1.00 92.25 74 LEU A C 1
ATOM 607 O O . LEU A 1 74 ? -15.654 -9.015 8.672 1.00 92.25 74 LEU A O 1
ATOM 611 N N . HIS A 1 75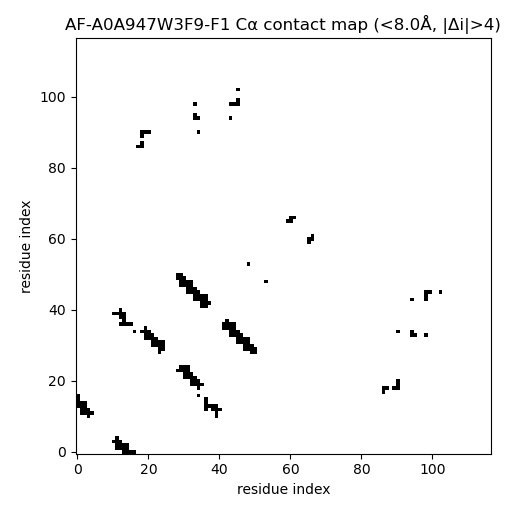 ? -17.791 -8.891 8.031 1.00 90.62 75 HIS A N 1
ATOM 612 C CA . HIS A 1 75 ? -17.931 -10.322 7.731 1.00 90.62 75 HIS A CA 1
ATOM 613 C C . HIS A 1 75 ? -16.903 -10.827 6.698 1.00 90.62 75 HIS A C 1
ATOM 615 O O . HIS A 1 75 ? -16.378 -11.931 6.827 1.00 90.62 75 HIS A O 1
ATOM 621 N N . ARG A 1 76 ? -16.558 -10.013 5.690 1.00 89.31 76 ARG A N 1
ATOM 622 C CA . ARG A 1 76 ? -15.555 -10.375 4.672 1.00 89.31 76 ARG A CA 1
ATOM 623 C C . ARG A 1 76 ? -14.150 -10.413 5.251 1.00 89.31 76 ARG A C 1
ATOM 625 O O . ARG A 1 76 ? -13.334 -11.211 4.802 1.00 89.31 76 ARG A O 1
ATOM 632 N N . TYR A 1 77 ? -13.875 -9.564 6.238 1.00 86.44 77 TYR A N 1
ATOM 633 C CA . TYR A 1 77 ? -12.600 -9.570 6.944 1.00 86.44 77 TYR A CA 1
ATOM 634 C C . TYR A 1 77 ? -12.427 -10.849 7.767 1.00 86.44 77 TYR A C 1
ATOM 636 O O . TYR A 1 77 ? -11.371 -11.469 7.705 1.00 86.44 77 TYR A O 1
ATOM 644 N N . ILE A 1 78 ? -13.482 -11.309 8.445 1.00 89.25 78 ILE A N 1
ATOM 645 C CA . ILE A 1 78 ? -13.457 -12.589 9.169 1.00 89.25 78 ILE A CA 1
ATOM 646 C C . ILE A 1 78 ? -13.169 -13.751 8.203 1.00 89.25 78 ILE A C 1
ATOM 648 O O . ILE A 1 78 ? -12.287 -14.564 8.467 1.00 89.25 78 ILE A O 1
ATOM 652 N N . LEU A 1 79 ? -13.831 -13.790 7.039 1.00 87.12 79 LEU A N 1
ATOM 653 C CA . LEU A 1 79 ? -13.542 -14.793 6.001 1.00 87.12 79 LEU A CA 1
ATOM 654 C C . LEU A 1 79 ? -12.100 -14.709 5.479 1.00 87.12 79 LEU A C 1
ATOM 656 O O . LEU A 1 79 ? -11.467 -15.732 5.224 1.00 87.12 79 LEU A O 1
ATOM 660 N N . TYR A 1 80 ? -11.564 -13.496 5.328 1.00 86.56 80 TYR A N 1
ATOM 661 C CA . TYR A 1 80 ? -10.160 -13.297 4.982 1.00 86.56 80 TYR A CA 1
ATOM 662 C C . TYR A 1 80 ? -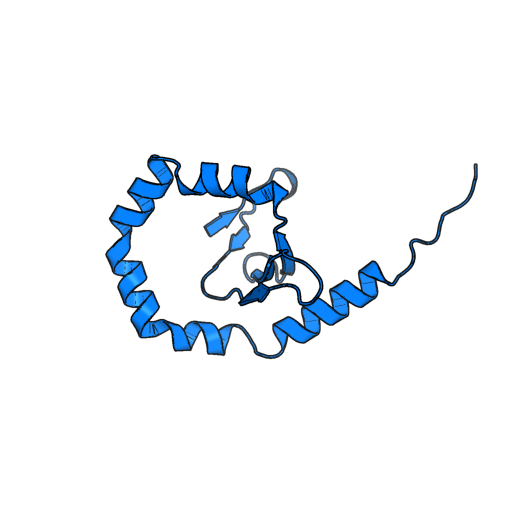9.223 -13.864 6.053 1.00 86.56 80 TYR A C 1
ATOM 664 O O . TYR A 1 80 ? -8.279 -14.557 5.693 1.00 86.56 80 TYR A O 1
ATOM 672 N N . LEU A 1 81 ? -9.487 -13.622 7.342 1.00 86.56 81 LEU A N 1
ATOM 673 C CA . LEU A 1 81 ? -8.648 -14.120 8.435 1.00 86.56 81 LEU A CA 1
ATOM 674 C C . LEU A 1 81 ? -8.555 -15.648 8.448 1.00 86.56 81 LEU A C 1
ATOM 676 O O . LEU A 1 81 ? -7.475 -16.182 8.700 1.00 86.56 81 LEU A O 1
ATOM 680 N N . ILE A 1 82 ? -9.655 -16.333 8.127 1.00 88.38 82 ILE A N 1
ATOM 681 C CA . ILE A 1 82 ? -9.702 -17.797 8.006 1.00 88.38 82 ILE A CA 1
ATOM 682 C C . ILE A 1 82 ? -8.853 -18.263 6.814 1.00 88.38 82 ILE A C 1
ATOM 684 O O . ILE A 1 82 ? -8.077 -19.205 6.928 1.00 88.38 82 ILE A O 1
ATOM 688 N N . ASN A 1 83 ? -8.931 -17.553 5.686 1.00 87.62 83 ASN A N 1
ATOM 689 C CA . ASN A 1 83 ? -8.240 -17.917 4.447 1.00 87.62 83 ASN A CA 1
ATOM 690 C C . ASN A 1 83 ? -6.880 -17.220 4.268 1.00 87.62 83 ASN A C 1
ATOM 692 O O . ASN A 1 83 ? -6.344 -17.217 3.158 1.00 87.62 83 ASN A O 1
ATOM 696 N N . ARG A 1 84 ? -6.320 -16.609 5.322 1.00 82.31 84 ARG A N 1
ATOM 697 C CA . ARG A 1 84 ? -5.162 -15.701 5.214 1.00 82.31 84 ARG A CA 1
ATOM 698 C C . ARG A 1 84 ? -3.929 -16.369 4.608 1.00 82.31 84 ARG A C 1
ATOM 700 O O . ARG A 1 84 ? -3.210 -15.733 3.846 1.00 82.31 84 ARG A O 1
ATOM 707 N N . GLN A 1 85 ? -3.733 -17.658 4.897 1.00 78.81 85 GLN A N 1
ATOM 708 C CA . GLN A 1 85 ? -2.567 -18.415 4.442 1.00 78.81 85 GLN A CA 1
ATOM 709 C C . GLN A 1 85 ? -2.461 -18.424 2.912 1.00 78.81 85 GLN A C 1
ATOM 711 O O . GLN A 1 85 ? -1.395 -18.173 2.363 1.00 78.81 85 GLN A O 1
ATOM 716 N N . LYS A 1 86 ? -3.603 -18.546 2.221 1.00 81.81 86 LYS A N 1
ATOM 717 C CA . LYS A 1 86 ? -3.680 -18.522 0.754 1.00 81.81 86 LYS A CA 1
ATOM 718 C C . LYS A 1 86 ? -3.097 -17.244 0.140 1.00 81.81 86 LYS A C 1
ATOM 720 O O . LYS A 1 86 ? -2.586 -17.279 -0.974 1.00 81.81 86 LYS A O 1
ATOM 725 N N . TY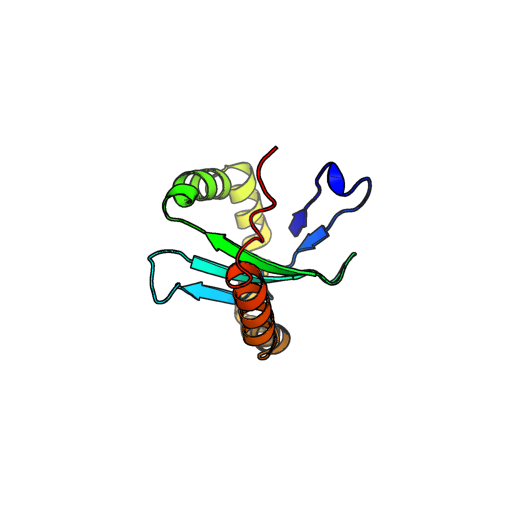R A 1 87 ? -3.225 -16.109 0.827 1.00 78.94 87 TYR A N 1
ATOM 726 C CA . TYR A 1 87 ? -2.759 -14.816 0.322 1.00 78.94 87 TYR A CA 1
ATOM 727 C C . TYR A 1 87 ? -1.263 -14.611 0.569 1.00 78.94 87 TYR A C 1
ATOM 729 O O . TYR A 1 87 ? -0.591 -14.024 -0.275 1.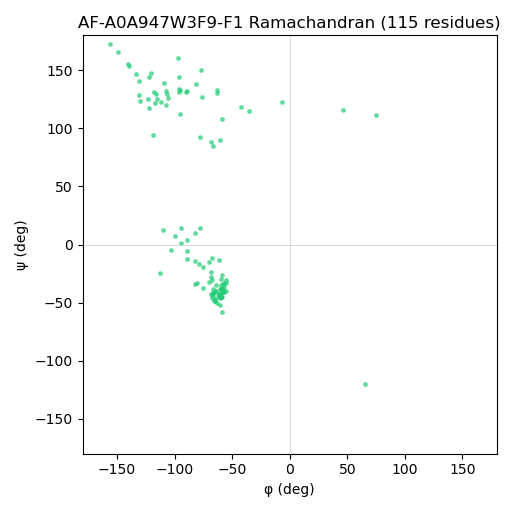00 78.94 87 TYR A O 1
ATOM 737 N N . ILE A 1 88 ? -0.746 -15.140 1.682 1.00 73.38 88 ILE A N 1
ATOM 738 C CA . ILE A 1 88 ? 0.682 -15.110 2.017 1.00 73.38 88 ILE A CA 1
ATOM 739 C C . ILE A 1 88 ? 1.466 -15.952 1.007 1.00 73.38 88 ILE A C 1
ATOM 741 O O . ILE A 1 88 ? 2.410 -15.451 0.401 1.00 73.38 88 ILE A O 1
ATOM 745 N N . ASP A 1 89 ? 1.014 -17.179 0.743 1.00 68.69 89 ASP A N 1
ATOM 746 C CA . ASP A 1 89 ? 1.691 -18.086 -0.191 1.00 68.69 89 ASP A CA 1
ATOM 747 C C . ASP A 1 89 ? 1.677 -17.532 -1.631 1.00 68.69 89 ASP A C 1
ATOM 749 O O . ASP A 1 89 ? 2.642 -17.669 -2.382 1.00 68.69 89 ASP A O 1
ATOM 753 N N . ALA A 1 90 ? 0.597 -16.838 -2.009 1.00 71.19 90 ALA A N 1
ATOM 754 C CA . ALA A 1 90 ? 0.445 -16.211 -3.321 1.00 71.19 90 ALA A CA 1
ATOM 755 C C . ALA A 1 90 ? 1.195 -14.875 -3.473 1.00 71.19 90 ALA A C 1
ATOM 757 O O . ALA A 1 90 ? 1.397 -14.422 -4.599 1.00 71.19 90 ALA A O 1
ATOM 758 N N . SER A 1 91 ? 1.608 -14.236 -2.372 1.00 67.38 91 SER A N 1
ATOM 759 C CA . SER A 1 91 ? 2.353 -12.969 -2.400 1.00 67.38 91 SER A CA 1
ATOM 760 C C . SER A 1 91 ? 3.763 -13.120 -2.989 1.00 67.38 91 SER A C 1
ATOM 762 O O . SER A 1 91 ? 4.379 -12.105 -3.308 1.00 67.38 91 SER A O 1
ATOM 764 N N . GLY A 1 92 ? 4.239 -14.356 -3.177 1.00 66.94 92 GLY A N 1
ATOM 765 C CA . GLY A 1 92 ? 5.524 -14.679 -3.789 1.00 66.94 92 GLY A CA 1
ATOM 766 C C . GLY A 1 92 ? 6.690 -14.409 -2.841 1.00 66.94 92 GLY A C 1
ATOM 767 O O . GLY A 1 92 ? 7.016 -13.259 -2.563 1.00 66.94 92 GLY A O 1
ATOM 768 N N . ALA A 1 93 ? 7.358 -15.470 -2.381 1.00 66.62 93 ALA A N 1
ATOM 769 C CA . ALA A 1 93 ? 8.535 -15.360 -1.511 1.00 66.62 93 ALA A CA 1
ATOM 770 C C . ALA A 1 93 ? 9.690 -14.561 -2.154 1.00 66.62 93 ALA A C 1
ATOM 772 O O . ALA A 1 93 ? 10.481 -13.947 -1.450 1.00 66.62 93 ALA A O 1
ATOM 773 N N . ASP A 1 94 ? 9.752 -14.531 -3.487 1.00 79.62 94 ASP A N 1
ATOM 774 C CA . ASP A 1 94 ? 10.813 -13.872 -4.260 1.00 79.62 94 ASP A CA 1
ATOM 775 C C . ASP A 1 94 ? 10.524 -12.388 -4.576 1.00 79.62 94 ASP A C 1
ATOM 777 O O . ASP A 1 94 ? 11.405 -11.641 -5.000 1.00 79.62 94 ASP A O 1
ATOM 781 N N . LEU A 1 95 ? 9.283 -11.924 -4.362 1.00 84.31 95 LEU A N 1
ATOM 782 C CA . LEU A 1 95 ? 8.891 -10.552 -4.701 1.00 84.31 95 LEU A CA 1
ATOM 783 C C . LEU A 1 95 ? 9.645 -9.524 -3.848 1.00 84.31 95 LEU A C 1
ATOM 785 O O . LEU A 1 95 ? 10.052 -8.486 -4.362 1.00 84.31 95 LEU A O 1
ATOM 789 N N . GLU A 1 96 ? 9.834 -9.824 -2.563 1.00 84.12 96 GLU A N 1
ATOM 790 C CA . GLU A 1 96 ? 10.565 -8.974 -1.618 1.00 84.12 96 GLU A CA 1
ATOM 791 C C . GLU A 1 96 ? 12.005 -8.750 -2.088 1.00 84.12 96 GLU A C 1
ATOM 793 O O . GLU A 1 96 ? 12.385 -7.619 -2.388 1.00 84.12 96 GLU A O 1
ATOM 798 N N . ALA A 1 97 ? 12.762 -9.836 -2.274 1.00 85.69 97 ALA A N 1
ATOM 799 C CA . ALA A 1 97 ? 14.162 -9.779 -2.691 1.00 85.69 97 ALA A CA 1
ATOM 800 C C . ALA A 1 97 ? 14.341 -9.048 -4.029 1.00 85.69 97 ALA A C 1
ATOM 802 O O . ALA A 1 97 ? 15.259 -8.237 -4.188 1.00 85.69 97 ALA A O 1
ATOM 803 N N . LYS A 1 98 ? 13.442 -9.294 -4.988 1.00 88.31 98 LYS A N 1
ATOM 804 C CA . LYS A 1 98 ? 13.471 -8.644 -6.299 1.00 88.31 98 LYS A CA 1
ATOM 805 C C . LYS A 1 98 ? 13.232 -7.136 -6.204 1.00 88.31 98 LYS A C 1
ATOM 807 O O . LYS A 1 98 ? 13.957 -6.363 -6.833 1.00 88.31 98 LYS A O 1
ATOM 812 N N . VAL A 1 99 ? 12.228 -6.717 -5.432 1.00 87.75 99 VAL A N 1
ATOM 813 C CA . VAL A 1 99 ? 11.886 -5.299 -5.259 1.00 87.75 99 VAL A CA 1
ATOM 814 C C . VAL A 1 99 ? 12.978 -4.565 -4.491 1.00 87.75 99 VAL A C 1
ATOM 816 O O . VAL A 1 99 ? 13.360 -3.472 -4.905 1.00 87.75 99 VAL A O 1
ATOM 819 N N . ASP A 1 100 ? 13.522 -5.162 -3.433 1.00 87.31 100 ASP A N 1
ATOM 820 C CA . ASP A 1 100 ? 14.596 -4.549 -2.652 1.00 87.31 100 ASP A CA 1
ATOM 821 C C . ASP A 1 100 ? 15.889 -4.435 -3.456 1.00 87.31 100 ASP A C 1
ATOM 823 O O . ASP A 1 100 ? 16.479 -3.357 -3.501 1.00 87.31 100 ASP A O 1
ATOM 827 N N . THR A 1 101 ? 16.264 -5.472 -4.211 1.00 88.69 101 THR A N 1
ATOM 828 C CA . THR A 1 101 ? 17.418 -5.406 -5.122 1.00 88.69 101 THR A CA 1
ATOM 829 C C . THR A 1 101 ? 17.243 -4.288 -6.152 1.00 88.69 101 THR A C 1
ATOM 831 O O . THR A 1 101 ? 18.164 -3.508 -6.394 1.00 88.69 101 THR A O 1
ATOM 834 N N . ALA A 1 102 ? 16.059 -4.175 -6.763 1.00 88.50 102 ALA A N 1
ATOM 835 C CA . ALA A 1 102 ? 15.773 -3.111 -7.723 1.00 88.50 102 ALA A CA 1
ATOM 836 C C . ALA A 1 102 ? 15.808 -1.719 -7.068 1.00 88.50 102 ALA A C 1
ATOM 838 O O . ALA A 1 102 ? 16.330 -0.772 -7.660 1.00 88.50 102 ALA A O 1
ATOM 839 N N . TYR A 1 103 ? 15.283 -1.593 -5.848 1.00 88.19 103 TYR A N 1
ATOM 840 C CA . TYR A 1 103 ? 15.308 -0.355 -5.075 1.00 88.19 103 TYR A CA 1
ATOM 841 C C . TYR A 1 103 ? 16.743 0.069 -4.748 1.00 88.19 103 TYR A C 1
ATOM 843 O O . TYR A 1 103 ? 17.128 1.200 -5.046 1.00 88.19 103 TYR A O 1
ATOM 851 N N . GLU A 1 104 ? 17.558 -0.841 -4.215 1.00 87.38 104 GLU A N 1
ATOM 852 C CA . GLU A 1 104 ? 18.966 -0.595 -3.906 1.00 87.38 104 GLU A CA 1
ATOM 853 C C . GLU A 1 104 ? 19.760 -0.231 -5.157 1.00 87.38 104 GLU A C 1
ATOM 855 O O . GLU A 1 104 ? 20.492 0.752 -5.148 1.00 87.38 104 GLU A O 1
ATOM 860 N N . GLN A 1 105 ? 19.582 -0.950 -6.268 1.00 88.62 105 GLN A N 1
ATOM 861 C CA . GLN A 1 105 ? 20.248 -0.621 -7.532 1.00 88.62 105 GLN A CA 1
ATOM 862 C C . GLN A 1 105 ? 19.898 0.786 -8.029 1.00 88.62 105 GLN A C 1
ATOM 864 O O . GLN A 1 105 ? 20.765 1.487 -8.552 1.00 88.62 105 GLN A O 1
ATOM 869 N N . MET A 1 106 ? 18.639 1.206 -7.889 1.00 86.88 106 MET A N 1
ATOM 870 C CA . MET A 1 106 ? 18.188 2.527 -8.330 1.00 86.88 106 MET A CA 1
ATOM 871 C C . MET A 1 106 ? 18.642 3.648 -7.390 1.00 86.88 106 MET A C 1
ATOM 873 O O . MET A 1 106 ? 19.008 4.716 -7.875 1.00 86.88 106 MET A O 1
ATOM 877 N N . MET A 1 107 ? 18.652 3.416 -6.076 1.00 83.06 107 MET A N 1
ATOM 878 C CA . MET A 1 107 ? 19.064 4.416 -5.083 1.00 83.06 107 MET A CA 1
ATOM 879 C C . MET A 1 107 ? 20.589 4.523 -4.945 1.00 83.06 107 MET A C 1
ATOM 881 O O . MET A 1 107 ? 21.106 5.622 -4.759 1.00 83.06 107 MET A O 1
ATOM 885 N N . ASN A 1 108 ? 21.317 3.413 -5.113 1.00 79.44 108 ASN A N 1
ATOM 886 C CA . ASN A 1 108 ? 22.784 3.372 -5.103 1.00 79.44 108 ASN A CA 1
ATOM 887 C C . ASN A 1 108 ? 23.400 3.755 -6.452 1.00 79.44 108 ASN A C 1
ATOM 889 O O . ASN A 1 108 ? 24.596 4.045 -6.522 1.00 79.44 108 ASN A O 1
ATOM 893 N N . ARG A 1 109 ? 22.611 3.804 -7.536 1.00 68.94 109 ARG A N 1
ATOM 894 C CA . ARG A 1 109 ? 22.991 4.546 -8.742 1.00 68.94 109 ARG A CA 1
ATOM 895 C C . ARG A 1 109 ? 23.000 6.029 -8.394 1.00 68.94 109 ARG A C 1
ATOM 897 O O . ARG A 1 109 ? 22.030 6.745 -8.627 1.00 68.94 109 ARG A O 1
ATOM 904 N N . THR A 1 110 ? 24.126 6.481 -7.845 1.00 54.31 110 THR A N 1
ATOM 905 C CA . THR A 1 110 ? 24.507 7.886 -7.721 1.00 54.31 110 THR A CA 1
ATOM 906 C C . THR A 1 110 ? 24.005 8.622 -8.955 1.00 54.31 110 THR A C 1
ATOM 908 O O . THR A 1 110 ? 24.430 8.304 -10.070 1.00 54.31 110 THR A O 1
ATOM 911 N N . ARG A 1 111 ? 23.064 9.562 -8.773 1.00 54.44 111 ARG A N 1
ATOM 912 C CA . ARG A 1 111 ? 22.652 10.499 -9.827 1.00 54.44 111 ARG A CA 1
ATOM 913 C C . ARG A 1 111 ? 23.937 10.950 -10.522 1.00 54.44 111 ARG A C 1
ATOM 915 O O . ARG A 1 111 ? 24.764 11.548 -9.831 1.00 54.44 111 ARG A O 1
ATOM 922 N N . PRO A 1 112 ? 24.151 10.707 -11.829 1.00 49.81 112 PRO A N 1
ATOM 923 C CA . PRO A 1 112 ? 25.178 11.455 -12.520 1.00 49.81 112 PRO A CA 1
ATOM 924 C C . PRO A 1 112 ? 24.759 12.911 -12.362 1.00 49.81 112 PRO A C 1
ATOM 926 O O . PRO A 1 112 ? 23.730 13.336 -12.894 1.00 49.81 112 PRO A O 1
ATOM 929 N N . SER A 1 113 ? 25.499 13.646 -11.536 1.00 53.06 113 SER A N 1
ATOM 930 C CA . SER A 1 113 ? 25.408 15.087 -11.449 1.00 53.06 113 SER A CA 1
ATOM 931 C C . SER A 1 113 ? 25.762 15.598 -12.839 1.00 53.06 113 SER A C 1
ATOM 933 O O . SER A 1 113 ? 26.924 15.792 -13.188 1.00 53.06 113 SER A O 1
ATOM 935 N N . ARG A 1 114 ? 24.752 15.753 -13.698 1.00 51.94 114 ARG A N 1
ATOM 936 C CA . ARG A 1 114 ? 24.900 16.518 -14.929 1.00 51.94 114 ARG A CA 1
ATOM 937 C C . ARG A 1 114 ? 25.080 17.971 -14.511 1.00 51.94 114 ARG A C 1
ATOM 939 O O . ARG A 1 114 ? 24.119 18.683 -14.265 1.00 51.94 114 ARG A O 1
ATOM 946 N N . LEU A 1 115 ? 26.356 18.281 -14.290 1.00 54.44 115 LEU A N 1
ATOM 947 C CA . LEU A 1 115 ? 27.115 19.342 -14.930 1.00 54.44 115 LEU A CA 1
ATOM 948 C C . LEU A 1 115 ? 26.417 20.698 -15.005 1.00 54.44 115 LEU A C 1
ATOM 950 O O . LEU A 1 115 ? 25.439 20.874 -15.722 1.00 54.44 115 LEU A O 1
ATOM 954 N N . ARG A 1 116 ? 27.054 21.642 -14.300 1.00 52.72 116 ARG A N 1
ATOM 955 C CA . ARG A 1 116 ? 27.226 23.053 -14.664 1.00 52.72 116 ARG A CA 1
ATOM 956 C C . ARG A 1 116 ? 26.733 23.391 -16.078 1.00 52.72 116 ARG A C 1
ATOM 958 O O . ARG A 1 116 ? 27.287 22.884 -17.053 1.00 52.72 116 ARG A O 1
ATOM 965 N N . ALA A 1 117 ? 25.813 24.341 -16.143 1.00 49.12 117 ALA A N 1
ATOM 966 C CA . ALA A 1 117 ? 25.808 25.399 -17.142 1.00 49.12 117 ALA A CA 1
ATOM 967 C C . ALA A 1 117 ? 25.507 26.703 -16.399 1.00 49.12 117 ALA A C 1
ATOM 969 O O . ALA A 1 117 ? 24.566 26.677 -15.572 1.00 49.12 117 ALA A O 1
#

Mean predicted aligned error: 7.34 Å

Radius of gyration: 17.59 Å; Cα contacts (8 Å, |Δi|>4): 107; chains: 1; bounding box: 48×44×31 Å

Sequence (117 aa):
MKMWSRGLGTTELRMDCRYYQVKKSPDSDNVYIIGKITDPVNWEFRVTVEPTDIAGLTKLFFNFSMMKLVFKNLHRYILYLINRQKYIDASGADLEAKVDTAYEQMMNRTRPSRLRA